Protein AF-A0A1J5PHY6-F1 (afdb_monomer_lite)

pLDDT: mean 81.13, std 14.02, range [36.53, 95.19]

Secondary structure (DSSP, 8-state):
-EE---BSS-EEEEEEEEEE--TTS-SEEEEEEE-SS-EEEEEEEGGG----SSSSEEEEEEEEEEEPSBS--EEEEE---SSS---EEEEEEEE--S--

InterPro domains:
  IPR033803 Golvesin/Xly, CBD-like [PF25275] (2-93)

Radius of gyration: 14.1 Å; chains: 1; bounding box: 32×32×33 Å

Foldseek 3Di:
DKFFDQAAAWFKWWKWWKFFDDPQADQKKWKWKFQLPDIDIFIDGNVPDDPPDPGRIDIHTRGMDTHHGGRRIMMDIDPPDPRHHTDIDDMDIGGPDDDD

Structure (mmCIF, N/CA/C/O backbone):
data_AF-A0A1J5PHY6-F1
#
_entry.id   AF-A0A1J5PHY6-F1
#
loop_
_atom_site.group_PDB
_atom_site.id
_atom_site.type_symbol
_atom_site.label_atom_id
_atom_site.label_alt_id
_atom_site.label_comp_id
_atom_site.label_asym_id
_atom_site.label_entity_id
_atom_site.label_seq_id
_atom_site.pdbx_PDB_ins_code
_atom_site.Cartn_x
_atom_site.Cartn_y
_atom_site.Cartn_z
_atom_site.occupancy
_atom_site.B_iso_or_equiv
_atom_site.auth_seq_id
_atom_site.auth_comp_id
_atom_site.auth_asym_id
_atom_site.auth_atom_id
_atom_site.pdbx_PDB_model_num
ATOM 1 N N . MET A 1 1 ? -1.779 8.668 -7.472 1.00 82.88 1 MET A N 1
ATOM 2 C CA . MET A 1 1 ? -3.065 7.967 -7.722 1.00 82.88 1 MET A CA 1
ATOM 3 C C . MET A 1 1 ? -3.596 7.469 -6.393 1.00 82.88 1 MET A C 1
ATOM 5 O O . MET A 1 1 ? -2.835 6.829 -5.681 1.00 82.88 1 MET A O 1
ATOM 9 N N . LYS A 1 2 ? -4.851 7.765 -6.044 1.00 89.00 2 LYS A N 1
ATOM 10 C CA . LYS A 1 2 ? -5.410 7.499 -4.712 1.00 89.00 2 LYS A CA 1
ATOM 11 C C . LYS A 1 2 ? -6.559 6.493 -4.774 1.00 89.00 2 LYS A C 1
ATOM 13 O O . LYS A 1 2 ? -7.474 6.659 -5.572 1.00 89.00 2 LYS A O 1
ATOM 18 N N . PHE A 1 3 ? -6.512 5.495 -3.896 1.00 90.12 3 PHE A N 1
ATOM 19 C CA . PHE A 1 3 ? -7.523 4.454 -3.736 1.00 90.12 3 PHE A CA 1
ATOM 20 C C . PHE A 1 3 ? -8.169 4.574 -2.359 1.00 90.12 3 PHE A C 1
ATOM 22 O O . PHE A 1 3 ? -7.491 4.457 -1.338 1.00 90.12 3 PHE A O 1
ATOM 29 N N . THR A 1 4 ? -9.482 4.781 -2.331 1.00 93.81 4 THR A N 1
ATOM 30 C CA . THR A 1 4 ? -10.263 4.929 -1.098 1.00 93.81 4 THR A CA 1
ATOM 31 C C . THR A 1 4 ? -11.310 3.818 -1.044 1.00 93.81 4 THR A C 1
ATOM 33 O O . THR A 1 4 ? -12.317 3.909 -1.747 1.00 93.81 4 THR A O 1
ATOM 36 N N . PRO A 1 5 ? -11.078 2.739 -0.276 1.00 91.00 5 PRO A N 1
ATOM 37 C CA . PRO A 1 5 ? -12.055 1.668 -0.133 1.00 91.00 5 PRO A CA 1
ATOM 38 C C . PRO A 1 5 ? -13.215 2.089 0.775 1.00 91.00 5 PRO A C 1
ATOM 40 O O . PRO A 1 5 ? -13.058 2.919 1.670 1.00 91.00 5 PRO A O 1
ATOM 43 N N . SER A 1 6 ? -14.358 1.427 0.605 1.00 93.88 6 SER A N 1
ATOM 44 C CA . SER A 1 6 ? -15.424 1.428 1.608 1.00 93.88 6 SER A CA 1
ATOM 45 C C . SER A 1 6 ? -15.195 0.315 2.621 1.00 93.88 6 SER A C 1
ATOM 47 O O . SER A 1 6 ? -15.493 -0.855 2.360 1.00 93.88 6 SER A O 1
ATOM 49 N N . ILE A 1 7 ? -14.658 0.679 3.785 1.00 93.62 7 ILE A N 1
ATOM 50 C CA . ILE A 1 7 ? -14.427 -0.237 4.902 1.00 93.62 7 ILE A CA 1
ATOM 51 C C . ILE A 1 7 ? -15.769 -0.515 5.579 1.00 93.62 7 ILE A C 1
ATOM 53 O O . ILE A 1 7 ? -16.329 0.348 6.244 1.00 93.62 7 ILE A O 1
ATOM 57 N N . LYS A 1 8 ? -16.305 -1.725 5.390 1.00 91.69 8 LYS A N 1
ATOM 58 C CA . LYS A 1 8 ? -17.623 -2.125 5.923 1.00 91.69 8 LYS A CA 1
ATOM 59 C C . LYS A 1 8 ? -17.624 -2.449 7.418 1.00 91.69 8 LYS A C 1
ATOM 61 O O . LYS A 1 8 ? -18.689 -2.556 8.007 1.00 91.69 8 LYS A O 1
ATOM 66 N N . LYS A 1 9 ? -16.454 -2.715 7.995 1.00 91.81 9 LYS A N 1
ATOM 67 C CA . LYS A 1 9 ? -16.288 -3.051 9.407 1.00 91.81 9 LYS A CA 1
ATOM 68 C C . LYS A 1 9 ? -14.901 -2.614 9.847 1.00 91.81 9 LYS A C 1
ATOM 70 O O . LYS A 1 9 ? -13.928 -2.937 9.173 1.00 91.81 9 LYS A O 1
ATOM 75 N N . GLU A 1 10 ? -14.811 -1.914 10.969 1.00 92.69 10 GLU A N 1
ATOM 76 C CA . GLU A 1 10 ? -13.516 -1.594 11.570 1.00 92.69 10 GLU A CA 1
ATOM 77 C C . GLU A 1 10 ? -12.700 -2.871 11.857 1.00 92.69 10 GLU A C 1
ATOM 79 O O . GLU A 1 10 ? -13.235 -3.870 12.351 1.00 92.69 10 GLU A O 1
ATOM 84 N N . GLY A 1 11 ? -11.399 -2.840 11.557 1.00 93.62 11 GLY A N 1
ATOM 85 C CA . GLY A 1 11 ? -10.499 -3.959 11.828 1.00 93.62 11 GLY A CA 1
ATOM 86 C C . GLY A 1 11 ? -9.164 -3.891 11.092 1.00 93.62 11 GLY A C 1
ATOM 87 O O . GLY A 1 11 ? -8.867 -2.938 10.374 1.00 93.62 11 GLY A O 1
ATOM 88 N N . THR A 1 12 ? -8.358 -4.939 11.259 1.00 94.75 12 THR A N 1
ATOM 89 C CA . THR A 1 12 ? -7.072 -5.095 10.569 1.00 94.75 12 THR A CA 1
ATOM 90 C C . THR A 1 12 ? -7.271 -5.612 9.151 1.00 94.75 12 THR A C 1
ATOM 92 O O . THR A 1 12 ? -7.956 -6.610 8.933 1.00 94.75 12 THR A O 1
ATOM 95 N N . TYR A 1 13 ? -6.610 -4.976 8.188 1.00 94.56 13 TYR A N 1
ATOM 96 C CA . TYR A 1 13 ? -6.596 -5.375 6.785 1.00 94.56 13 TYR A CA 1
ATOM 97 C C . TYR A 1 13 ? -5.165 -5.623 6.312 1.00 94.56 13 TYR A C 1
ATOM 99 O O . TYR A 1 13 ? -4.270 -4.813 6.564 1.00 94.56 13 TYR A O 1
ATOM 107 N N . LYS A 1 14 ? -4.960 -6.731 5.595 1.00 95.19 14 LYS A N 1
ATOM 108 C CA . LYS A 1 14 ? -3.768 -6.981 4.779 1.00 95.19 14 LYS A CA 1
ATOM 109 C C . LYS A 1 14 ? -3.932 -6.230 3.462 1.00 95.19 14 LYS A C 1
ATOM 111 O O . LYS A 1 14 ? -4.943 -6.396 2.777 1.00 95.19 14 LYS A O 1
ATOM 116 N N . LEU A 1 15 ? -2.951 -5.403 3.125 1.00 94.06 15 LEU A N 1
ATOM 117 C CA . LEU A 1 15 ? -2.951 -4.618 1.897 1.00 94.06 15 LEU A CA 1
ATOM 118 C C . LEU A 1 15 ? -1.968 -5.201 0.887 1.00 94.06 15 LEU A C 1
ATOM 120 O O . LEU A 1 15 ? -0.853 -5.579 1.252 1.00 94.06 15 LEU A O 1
ATOM 124 N N . TYR A 1 16 ? -2.368 -5.199 -0.381 1.00 92.50 16 TYR A N 1
ATOM 125 C CA . TYR A 1 16 ? -1.534 -5.597 -1.511 1.00 92.50 16 TYR A CA 1
ATOM 126 C C . TYR A 1 16 ? -1.663 -4.575 -2.633 1.00 92.50 16 TYR A C 1
ATOM 128 O O . TYR A 1 16 ? -2.744 -4.028 -2.842 1.00 92.50 16 TYR A O 1
ATOM 136 N N . VAL A 1 17 ? -0.586 -4.341 -3.373 1.00 90.25 17 VAL A N 1
ATOM 137 C CA . VAL A 1 17 ? -0.617 -3.569 -4.621 1.00 90.25 17 VAL A CA 1
ATOM 138 C C . VAL A 1 17 ? -0.282 -4.488 -5.783 1.00 90.25 17 VAL A C 1
ATOM 140 O O . VAL A 1 17 ? 0.641 -5.295 -5.683 1.00 90.25 17 VAL A O 1
ATOM 143 N N . TYR A 1 18 ? -1.036 -4.379 -6.870 1.00 87.12 18 TYR A N 1
ATOM 144 C CA . TYR A 1 18 ? -0.704 -5.045 -8.119 1.00 87.12 18 TYR A CA 1
ATOM 145 C C . TYR A 1 18 ? 0.225 -4.152 -8.930 1.00 87.12 18 TYR A C 1
ATOM 147 O O . TYR A 1 18 ? -0.126 -3.013 -9.260 1.00 87.12 18 TYR A O 1
ATOM 155 N N . VAL A 1 19 ? 1.408 -4.671 -9.233 1.00 82.06 19 VAL A N 1
ATOM 156 C CA . VAL A 1 19 ? 2.447 -3.964 -9.986 1.00 82.06 19 VAL A CA 1
ATOM 157 C C . VAL A 1 19 ? 2.741 -4.725 -11.263 1.00 82.06 19 VAL A C 1
ATOM 159 O O . VAL A 1 19 ? 2.803 -5.952 -11.243 1.00 82.06 19 VAL A O 1
ATOM 162 N N . VAL A 1 20 ? 2.933 -3.999 -12.361 1.00 76.69 20 VAL A N 1
ATOM 163 C CA . VAL A 1 20 ? 3.334 -4.579 -13.648 1.00 76.69 20 VAL A CA 1
ATOM 164 C C . VAL A 1 20 ? 4.799 -4.253 -13.889 1.00 76.69 20 VAL A C 1
ATOM 166 O O . VAL A 1 20 ? 5.201 -3.087 -13.839 1.00 76.69 20 VAL A O 1
ATOM 169 N N . LYS A 1 21 ? 5.609 -5.279 -14.152 1.00 70.25 21 LYS A N 1
ATOM 170 C CA . LYS A 1 21 ? 6.999 -5.098 -14.561 1.00 70.25 21 LYS A CA 1
ATOM 171 C C . LYS A 1 21 ? 7.067 -4.950 -16.070 1.00 70.25 21 LYS A C 1
ATOM 173 O O . LYS A 1 21 ? 6.842 -5.899 -16.807 1.00 70.25 21 LYS A O 1
ATOM 178 N N . SER A 1 22 ? 7.448 -3.761 -16.513 1.00 67.31 22 SER A N 1
ATOM 179 C CA . SER A 1 22 ? 7.803 -3.498 -17.904 1.00 67.31 22 SER A CA 1
ATOM 180 C C . SER A 1 22 ? 9.092 -2.684 -17.966 1.00 67.31 22 SER A C 1
ATOM 182 O O . SER A 1 22 ? 9.409 -1.913 -17.056 1.00 67.31 22 SER A O 1
ATOM 184 N N . ASN A 1 23 ? 9.834 -2.834 -19.063 1.00 64.12 23 ASN A N 1
ATOM 185 C CA . ASN A 1 23 ? 10.988 -1.990 -1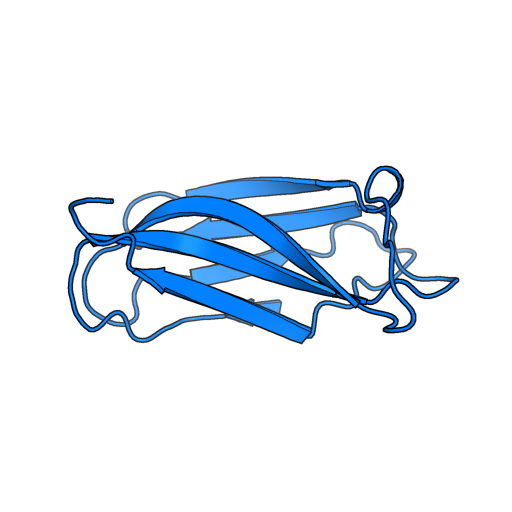9.353 1.00 64.12 23 ASN A CA 1
ATOM 186 C C . ASN A 1 23 ? 10.538 -0.517 -19.424 1.00 64.12 23 ASN A C 1
ATOM 188 O O . ASN A 1 23 ? 9.543 -0.206 -20.077 1.00 64.12 23 ASN A O 1
ATOM 192 N N . GLY A 1 24 ? 11.257 0.384 -18.744 1.00 61.19 24 GLY A N 1
ATOM 193 C CA . GLY A 1 24 ? 10.959 1.827 -18.726 1.00 61.19 24 GLY A CA 1
ATOM 194 C C . GLY A 1 24 ? 10.019 2.311 -17.608 1.00 61.19 24 GLY A C 1
ATOM 195 O O . GLY A 1 24 ? 9.712 3.500 -17.557 1.00 61.19 24 GLY A O 1
ATOM 196 N N . VAL A 1 25 ? 9.582 1.428 -16.706 1.00 68.44 25 VAL A N 1
ATOM 197 C CA . VAL A 1 25 ? 8.800 1.766 -15.499 1.00 68.44 25 VAL A CA 1
ATOM 198 C C . VAL A 1 25 ? 9.759 1.968 -14.318 1.00 68.44 25 VAL A C 1
ATOM 200 O O . VAL A 1 25 ? 10.810 1.326 -14.262 1.00 68.44 25 VAL A O 1
ATOM 203 N N . THR A 1 26 ? 9.435 2.856 -13.371 1.00 70.38 26 THR A N 1
ATOM 204 C CA . THR A 1 26 ? 10.299 3.066 -12.195 1.00 70.38 26 THR A CA 1
ATOM 205 C C . THR A 1 26 ? 10.456 1.780 -11.378 1.00 70.38 26 THR A C 1
ATOM 207 O O . THR A 1 26 ? 9.486 1.078 -11.097 1.00 70.38 26 THR A O 1
ATOM 210 N N . GLY A 1 27 ? 11.686 1.490 -10.946 1.00 75.94 27 GLY A N 1
ATOM 211 C CA . GLY A 1 27 ? 11.975 0.371 -10.050 1.00 75.94 27 GLY A CA 1
ATOM 212 C C . GLY A 1 27 ? 11.534 0.614 -8.604 1.00 75.94 27 GLY A C 1
ATOM 213 O O . GLY A 1 27 ? 11.676 -0.279 -7.776 1.00 75.94 27 GLY A O 1
ATOM 214 N N . LYS A 1 28 ? 11.023 1.807 -8.267 1.00 81.94 28 LYS A N 1
ATOM 215 C CA . LYS A 1 28 ? 10.623 2.171 -6.903 1.00 81.94 28 LYS A CA 1
ATOM 216 C C . LYS A 1 28 ? 9.245 2.815 -6.873 1.00 81.94 28 LYS A C 1
ATOM 218 O O . LYS A 1 28 ? 8.996 3.796 -7.567 1.00 81.94 28 LYS A O 1
ATOM 223 N N . ILE A 1 29 ? 8.379 2.318 -5.995 1.00 83.75 29 ILE A N 1
ATOM 224 C CA . ILE A 1 29 ? 7.041 2.877 -5.775 1.00 83.75 29 ILE A CA 1
ATOM 225 C C . ILE A 1 29 ? 6.952 3.387 -4.339 1.00 83.75 29 ILE A C 1
ATOM 227 O O . ILE A 1 29 ? 7.116 2.616 -3.395 1.00 83.75 29 ILE A O 1
ATOM 231 N N . ASN A 1 30 ? 6.672 4.682 -4.176 1.00 88.12 30 ASN A N 1
ATOM 232 C CA . ASN A 1 30 ? 6.316 5.249 -2.878 1.00 88.12 30 ASN A CA 1
ATOM 233 C C . ASN A 1 30 ? 4.796 5.226 -2.722 1.00 88.12 30 ASN A C 1
ATOM 235 O O . ASN A 1 30 ? 4.071 5.658 -3.620 1.00 88.12 30 ASN A O 1
ATOM 239 N N . LEU A 1 31 ? 4.320 4.758 -1.576 1.00 90.44 31 LEU A N 1
ATOM 240 C CA . LEU A 1 31 ? 2.921 4.787 -1.191 1.00 90.44 31 LEU A CA 1
ATOM 241 C C . LEU A 1 31 ? 2.746 5.553 0.118 1.00 90.44 31 LEU A C 1
ATOM 243 O O . LEU A 1 31 ? 3.583 5.459 1.012 1.00 90.44 31 LEU A O 1
ATOM 247 N N . LEU A 1 32 ? 1.631 6.259 0.238 1.00 93.38 32 LEU A N 1
ATOM 248 C CA . LEU A 1 32 ? 1.114 6.821 1.474 1.00 93.38 32 LEU A CA 1
ATOM 249 C C . LEU A 1 32 ? -0.165 6.074 1.836 1.00 93.38 32 LEU A C 1
ATOM 251 O O . LEU A 1 32 ? -1.131 6.065 1.074 1.00 93.38 32 LEU A O 1
ATOM 255 N N . ILE A 1 33 ? -0.164 5.417 2.987 1.00 94.69 33 ILE A N 1
ATOM 256 C CA . ILE A 1 33 ? -1.298 4.640 3.480 1.00 94.69 33 ILE A CA 1
ATOM 257 C C . ILE A 1 33 ? -1.857 5.372 4.690 1.00 94.69 33 ILE A C 1
ATOM 259 O O . ILE A 1 33 ? -1.154 5.552 5.679 1.00 94.69 33 ILE A O 1
ATOM 263 N N . SER A 1 34 ? -3.119 5.778 4.620 1.00 94.62 34 SER A N 1
ATOM 264 C CA . SER A 1 34 ? -3.848 6.352 5.745 1.00 94.62 34 SER A CA 1
ATOM 265 C C . SER A 1 34 ? -4.928 5.392 6.198 1.00 94.62 34 SER A C 1
ATOM 267 O O . SER A 1 34 ? -5.705 4.895 5.383 1.00 94.62 34 SER A O 1
ATOM 269 N N . ASN A 1 35 ? -5.034 5.170 7.501 1.00 90.62 35 ASN A N 1
ATOM 270 C CA . ASN A 1 35 ? -6.141 4.411 8.080 1.00 90.62 35 ASN A CA 1
ATOM 271 C C . ASN A 1 35 ? -7.302 5.294 8.577 1.00 90.62 35 ASN A C 1
ATOM 273 O O . ASN A 1 35 ? -8.190 4.809 9.281 1.00 90.62 35 ASN A O 1
ATOM 277 N N . GLY A 1 36 ? -7.275 6.589 8.247 1.00 87.12 36 GLY A N 1
ATOM 278 C CA . GLY A 1 36 ? -8.227 7.591 8.730 1.00 87.12 36 GLY A CA 1
ATOM 279 C C . GLY A 1 36 ? -7.857 8.225 10.077 1.00 87.12 36 GLY A C 1
ATOM 280 O O . GLY A 1 36 ? -8.553 9.132 10.523 1.00 87.12 36 GLY A O 1
ATOM 281 N N . LYS A 1 37 ? -6.770 7.781 10.724 1.00 88.25 37 LYS A N 1
ATOM 282 C CA . LYS A 1 37 ? -6.220 8.382 11.957 1.00 88.25 37 LYS A CA 1
ATOM 283 C C . LYS A 1 37 ? -4.751 8.765 11.803 1.00 88.25 37 LYS A C 1
ATOM 285 O O . LYS A 1 37 ? -4.335 9.829 12.245 1.00 88.25 37 LYS A O 1
ATOM 290 N N . THR A 1 38 ? -3.973 7.881 11.193 1.00 91.56 38 THR A N 1
ATOM 291 C CA . THR A 1 38 ? -2.527 7.990 11.017 1.00 91.56 38 THR A CA 1
ATOM 292 C C . THR A 1 38 ? -2.153 7.668 9.584 1.00 91.56 38 T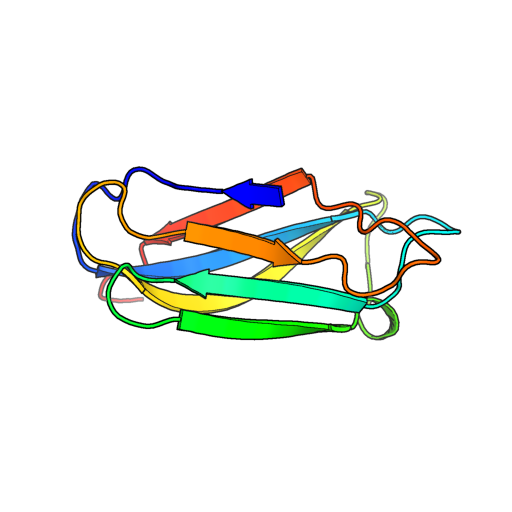HR A C 1
ATOM 294 O O . THR A 1 38 ? -2.776 6.813 8.950 1.00 91.56 38 THR A O 1
ATOM 297 N N . GLU A 1 39 ? -1.088 8.303 9.113 1.00 94.00 39 GLU A N 1
ATOM 298 C CA . GLU A 1 39 ? -0.513 8.063 7.796 1.00 94.00 39 GLU A CA 1
ATOM 299 C C . GLU A 1 39 ? 0.826 7.333 7.922 1.00 94.00 39 GLU A C 1
ATOM 301 O O . GLU A 1 39 ? 1.565 7.502 8.892 1.00 94.00 39 GLU A O 1
ATOM 306 N N . THR A 1 40 ? 1.133 6.472 6.959 1.00 94.12 40 THR A N 1
ATOM 307 C CA . THR A 1 40 ? 2.366 5.686 6.909 1.00 94.12 40 THR A CA 1
ATOM 308 C C . THR A 1 40 ? 2.905 5.690 5.488 1.00 94.12 40 THR A C 1
ATOM 310 O O . THR A 1 40 ? 2.214 5.269 4.560 1.00 94.12 40 THR A O 1
ATOM 313 N N . GLU A 1 41 ? 4.149 6.136 5.315 1.00 92.69 41 GLU A N 1
ATOM 314 C CA . GLU A 1 41 ? 4.853 5.991 4.042 1.00 92.69 41 GLU A CA 1
ATOM 315 C C . GLU A 1 41 ? 5.402 4.564 3.888 1.00 92.69 41 GLU A C 1
ATOM 317 O O . GLU A 1 41 ? 5.943 3.970 4.826 1.00 92.69 41 GLU A O 1
ATOM 322 N N . LYS A 1 42 ? 5.281 4.010 2.682 1.00 90.00 42 LYS A N 1
ATOM 323 C CA . LYS A 1 42 ? 5.800 2.696 2.305 1.00 90.00 42 LYS A CA 1
ATOM 324 C C . LYS A 1 42 ? 6.563 2.810 0.993 1.00 90.00 42 LYS A C 1
ATOM 326 O O . LYS A 1 42 ? 6.016 3.257 -0.007 1.00 90.00 42 LYS A O 1
ATOM 331 N N . LEU A 1 43 ? 7.808 2.349 0.987 1.00 88.44 43 LEU A N 1
ATOM 332 C CA . LEU A 1 43 ? 8.601 2.196 -0.227 1.00 88.44 43 LEU A CA 1
ATOM 333 C C . LEU A 1 43 ? 8.608 0.724 -0.649 1.00 88.44 43 LEU A C 1
ATOM 335 O O . LEU A 1 43 ? 8.870 -0.156 0.174 1.00 88.44 43 LEU A O 1
ATOM 339 N N . ILE A 1 44 ? 8.346 0.472 -1.928 1.00 84.25 44 ILE A N 1
ATOM 340 C CA . ILE A 1 44 ? 8.540 -0.829 -2.573 1.00 84.25 44 ILE A CA 1
ATOM 341 C C . ILE A 1 44 ? 9.683 -0.697 -3.569 1.00 84.25 44 ILE A C 1
ATOM 343 O O . ILE A 1 44 ? 9.651 0.191 -4.421 1.00 84.25 44 ILE A O 1
ATOM 347 N N . ASP A 1 45 ? 10.660 -1.596 -3.478 1.00 83.31 45 ASP A N 1
ATOM 348 C CA . ASP A 1 45 ? 11.709 -1.755 -4.484 1.00 83.31 45 ASP A CA 1
ATOM 349 C C . ASP A 1 45 ? 11.374 -2.951 -5.383 1.00 83.31 45 ASP A C 1
ATOM 351 O O . ASP A 1 45 ? 11.488 -4.110 -4.981 1.00 83.31 45 ASP A O 1
ATOM 355 N N . LEU A 1 46 ? 10.920 -2.657 -6.598 1.00 75.75 46 LEU A N 1
ATOM 356 C CA . LEU A 1 46 ? 10.545 -3.650 -7.599 1.00 75.75 46 LEU A CA 1
ATOM 357 C C . LEU A 1 46 ? 11.757 -4.358 -8.204 1.00 75.75 46 LEU A C 1
ATOM 359 O O . LEU A 1 46 ? 11.596 -5.463 -8.728 1.00 75.75 46 LEU A O 1
ATOM 363 N N . ASN A 1 47 ? 12.959 -3.777 -8.125 1.00 74.62 47 ASN A N 1
ATOM 364 C CA . ASN A 1 47 ? 14.168 -4.412 -8.662 1.00 74.62 47 ASN A CA 1
ATOM 365 C C . ASN A 1 47 ? 14.515 -5.700 -7.906 1.00 74.62 47 ASN A C 1
ATOM 367 O O . ASN A 1 47 ? 15.079 -6.619 -8.489 1.00 74.62 47 ASN A O 1
ATOM 371 N N . ASN A 1 48 ? 14.126 -5.775 -6.631 1.00 70.50 48 ASN A N 1
ATOM 372 C CA . ASN A 1 48 ? 14.363 -6.928 -5.763 1.00 70.50 48 ASN A CA 1
ATOM 373 C C . ASN A 1 48 ? 13.192 -7.921 -5.741 1.00 70.50 48 ASN A C 1
ATOM 375 O O . ASN A 1 48 ? 13.266 -8.938 -5.055 1.00 70.50 48 ASN A O 1
ATOM 379 N N . LEU A 1 49 ? 12.102 -7.627 -6.456 1.00 69.19 49 LEU A N 1
ATOM 380 C CA . LEU A 1 49 ? 10.979 -8.547 -6.597 1.00 69.19 49 LEU A CA 1
ATOM 381 C C . LEU A 1 49 ? 11.348 -9.624 -7.628 1.00 69.19 49 LEU A C 1
ATOM 383 O O . LEU A 1 49 ? 11.728 -9.290 -8.748 1.00 69.19 49 LEU A O 1
ATOM 387 N N . ASP A 1 50 ? 11.234 -10.901 -7.302 1.00 64.19 50 ASP A N 1
ATOM 388 C CA . ASP A 1 50 ? 11.469 -11.971 -8.276 1.00 64.19 50 ASP A CA 1
ATOM 389 C C . ASP A 1 50 ? 10.121 -12.369 -8.890 1.00 64.19 50 ASP A C 1
ATOM 391 O O . ASP A 1 50 ? 9.394 -13.175 -8.311 1.00 64.19 50 ASP A O 1
ATOM 395 N N . VAL A 1 51 ? 9.760 -11.763 -10.032 1.00 60.16 51 VAL A N 1
ATOM 396 C CA . VAL A 1 51 ? 8.495 -12.073 -10.724 1.00 60.16 51 VAL A CA 1
ATOM 397 C C . VAL A 1 51 ? 8.652 -13.433 -11.385 1.00 60.16 51 VAL A C 1
ATOM 399 O O . VAL A 1 51 ? 9.049 -13.559 -12.544 1.00 60.16 51 VAL A O 1
ATOM 402 N N . LYS A 1 52 ? 8.368 -14.481 -10.614 1.00 56.66 52 LYS A N 1
ATOM 403 C CA . LYS A 1 52 ? 8.372 -15.866 -11.083 1.00 56.66 52 LYS A CA 1
ATOM 404 C C . LYS A 1 52 ? 7.046 -16.175 -11.766 1.00 56.66 52 LYS A C 1
ATOM 406 O O . LYS A 1 52 ? 6.198 -16.862 -11.204 1.00 56.66 52 LYS A O 1
ATOM 411 N N . GLY A 1 53 ? 6.839 -15.659 -12.973 1.00 53.69 53 GLY A N 1
ATOM 412 C CA . GLY A 1 53 ? 5.595 -15.912 -13.694 1.00 53.69 53 GLY A CA 1
ATOM 413 C C . GLY A 1 53 ? 5.598 -15.472 -15.151 1.00 53.69 53 GLY A C 1
ATOM 414 O O . GLY A 1 53 ? 6.333 -14.580 -15.553 1.00 53.69 53 GLY A O 1
ATOM 415 N N . GLN A 1 54 ? 4.738 -16.120 -15.938 1.00 46.28 54 GLN A N 1
ATOM 416 C CA . GLN A 1 54 ? 4.408 -15.767 -17.326 1.00 46.28 54 GLN A CA 1
ATOM 417 C C . GLN A 1 54 ? 3.506 -14.522 -17.429 1.00 46.28 54 GLN A C 1
ATOM 419 O O . GLN A 1 54 ? 3.299 -14.002 -18.520 1.00 46.28 54 GLN A O 1
ATOM 424 N N . THR A 1 55 ? 2.930 -14.075 -16.310 1.00 57.78 55 THR A N 1
ATOM 425 C CA . THR A 1 55 ? 2.129 -12.853 -16.209 1.00 57.78 55 THR A CA 1
ATOM 426 C C . THR A 1 55 ? 3.032 -11.672 -15.881 1.00 57.78 55 THR A C 1
ATOM 428 O O . THR A 1 55 ? 3.855 -11.758 -14.976 1.00 57.78 55 THR A O 1
ATOM 431 N N . GLU A 1 56 ? 2.852 -10.548 -16.570 1.00 67.88 56 GLU A N 1
ATOM 432 C CA . GLU A 1 56 ? 3.698 -9.354 -16.413 1.00 67.88 56 GLU A CA 1
ATOM 433 C C . GLU A 1 56 ? 3.515 -8.622 -15.066 1.00 67.88 56 GLU A C 1
ATOM 435 O O . GLU A 1 56 ? 4.185 -7.619 -14.824 1.00 67.88 56 GLU A O 1
ATOM 440 N N . GLY A 1 57 ? 2.634 -9.092 -14.173 1.00 74.69 57 GLY A N 1
ATOM 441 C CA . GLY A 1 57 ? 2.387 -8.448 -12.885 1.00 74.69 57 GLY A CA 1
ATOM 442 C C . GLY A 1 57 ? 2.296 -9.379 -11.680 1.00 74.69 57 GLY A C 1
ATOM 443 O O . GLY A 1 57 ? 2.101 -10.589 -11.805 1.00 74.69 57 GLY A O 1
ATOM 444 N N . GLU A 1 58 ? 2.456 -8.776 -10.501 1.00 82.19 58 GLU A N 1
ATOM 445 C CA . GLU A 1 58 ? 2.544 -9.456 -9.208 1.00 82.19 58 GLU A CA 1
ATOM 446 C C . GLU A 1 58 ? 1.826 -8.660 -8.104 1.00 82.19 58 GLU A C 1
ATOM 448 O O . GLU A 1 58 ? 1.826 -7.426 -8.097 1.00 82.19 58 GLU A O 1
ATOM 453 N N . TRP A 1 59 ? 1.219 -9.372 -7.149 1.00 87.31 59 TRP A N 1
ATOM 454 C CA . TRP A 1 59 ? 0.664 -8.782 -5.930 1.00 87.31 59 TRP A CA 1
ATOM 455 C C . TRP A 1 59 ? 1.744 -8.654 -4.858 1.00 87.31 59 TRP A C 1
ATOM 457 O O . TRP A 1 59 ? 2.165 -9.644 -4.264 1.00 87.31 59 TRP A O 1
ATOM 467 N N . VAL A 1 60 ? 2.142 -7.422 -4.553 1.00 87.88 60 VAL A N 1
ATOM 468 C CA . VAL A 1 60 ? 3.153 -7.134 -3.531 1.00 87.88 60 VAL A CA 1
ATOM 469 C C . VAL A 1 60 ? 2.476 -6.790 -2.204 1.00 87.88 60 VAL A C 1
ATOM 471 O O . VAL A 1 60 ? 1.649 -5.872 -2.173 1.00 87.88 60 VAL A O 1
ATOM 474 N N . PRO A 1 61 ? 2.813 -7.467 -1.089 1.00 90.81 61 PRO A N 1
ATOM 475 C CA . PRO A 1 61 ? 2.266 -7.133 0.220 1.00 90.81 61 PRO A CA 1
ATOM 476 C C . PRO A 1 61 ? 2.785 -5.773 0.708 1.00 90.81 61 PRO A C 1
ATOM 478 O O . PRO A 1 61 ? 3.989 -5.528 0.789 1.00 90.81 61 PRO A O 1
ATOM 481 N N . LEU A 1 62 ? 1.866 -4.890 1.096 1.00 91.06 62 LEU A N 1
ATOM 482 C CA . LEU A 1 62 ? 2.177 -3.576 1.669 1.00 91.06 62 LEU A CA 1
ATOM 483 C C . LEU A 1 62 ? 2.372 -3.655 3.187 1.00 91.06 62 LEU A C 1
ATOM 485 O O . LEU A 1 62 ? 3.262 -3.004 3.742 1.00 91.06 62 LEU A O 1
ATOM 489 N N . GLY A 1 63 ? 1.574 -4.500 3.840 1.00 91.81 63 GLY A N 1
ATOM 490 C CA . GLY A 1 63 ? 1.574 -4.693 5.285 1.00 91.81 63 GLY A CA 1
ATOM 491 C C . GLY A 1 63 ? 0.170 -4.932 5.831 1.00 91.81 63 GLY A C 1
ATOM 492 O O . GLY A 1 63 ? -0.773 -5.182 5.076 1.00 91.81 63 GLY A O 1
ATOM 493 N N . GLN A 1 64 ? 0.050 -4.847 7.154 1.00 94.50 64 GLN A N 1
ATOM 494 C CA . GLN A 1 64 ? -1.217 -4.907 7.875 1.00 94.50 64 GLN A CA 1
ATOM 495 C C . GLN A 1 64 ? -1.489 -3.574 8.558 1.00 94.50 64 GLN A C 1
ATOM 497 O O . GLN A 1 64 ? -0.600 -3.018 9.201 1.00 94.50 64 GLN A O 1
ATOM 502 N N . TYR A 1 65 ? -2.719 -3.084 8.433 1.00 93.44 65 TYR A N 1
ATOM 503 C CA . TYR A 1 65 ? -3.125 -1.797 8.988 1.00 93.44 65 TYR A CA 1
ATOM 504 C C . TYR A 1 65 ? -4.534 -1.903 9.566 1.00 93.44 65 TYR A C 1
ATOM 506 O O . TYR A 1 65 ? -5.405 -2.542 8.977 1.00 93.44 65 TYR A O 1
ATOM 514 N N . HIS A 1 66 ? -4.761 -1.274 10.717 1.00 93.81 66 HIS A N 1
ATOM 515 C CA . HIS A 1 66 ? -6.082 -1.204 11.341 1.00 93.81 66 HIS A CA 1
ATOM 516 C C . HIS A 1 66 ? -6.861 -0.020 10.778 1.00 93.81 66 HIS A C 1
ATOM 518 O O . HIS A 1 66 ? -6.456 1.118 11.010 1.00 93.81 66 HIS A O 1
ATOM 524 N N . PHE A 1 67 ? -7.946 -0.287 10.053 1.00 93.00 67 PHE A N 1
ATOM 525 C CA . PHE A 1 67 ? -8.820 0.707 9.430 1.00 93.00 67 PHE A CA 1
ATOM 526 C C . PHE A 1 67 ? -10.100 0.895 10.229 1.00 93.00 67 PHE A C 1
ATOM 528 O O . PHE A 1 67 ? -10.723 -0.080 10.643 1.00 93.00 67 PHE A O 1
ATOM 535 N N . ALA A 1 68 ? -10.520 2.148 10.375 1.00 90.69 68 ALA A N 1
ATOM 536 C CA . ALA A 1 68 ? -11.852 2.475 10.862 1.00 90.69 68 ALA A CA 1
ATOM 537 C C . ALA A 1 68 ? -12.910 2.309 9.752 1.00 90.69 68 ALA A C 1
ATOM 539 O O . ALA A 1 68 ? -12.597 2.370 8.561 1.00 90.69 68 ALA A O 1
ATOM 540 N N . GLU A 1 69 ? -14.160 2.077 10.157 1.00 91.88 69 GLU A N 1
ATOM 541 C CA . GLU A 1 69 ? -15.298 1.911 9.247 1.00 91.88 69 GLU A CA 1
ATOM 542 C C . GLU A 1 69 ? -15.572 3.183 8.420 1.00 91.88 69 GLU A C 1
ATOM 544 O O . GLU A 1 69 ? -15.364 4.308 8.880 1.00 91.88 69 GLU A O 1
ATOM 549 N N . GLY A 1 70 ? -16.051 3.006 7.188 1.00 92.75 70 GLY A N 1
ATOM 550 C CA . GLY A 1 70 ? -16.385 4.078 6.253 1.00 92.75 70 GLY A CA 1
ATOM 551 C C . GLY A 1 70 ? -15.337 4.295 5.157 1.00 92.75 70 GLY A C 1
ATOM 552 O O . GLY A 1 70 ? -14.584 3.393 4.797 1.00 92.75 70 GLY A O 1
ATOM 553 N N . ASN A 1 71 ? -15.310 5.510 4.601 1.00 92.38 71 ASN A N 1
ATOM 554 C CA . ASN A 1 71 ? -14.474 5.893 3.449 1.00 92.38 71 ASN A CA 1
ATOM 555 C C . ASN A 1 71 ? -13.304 6.814 3.854 1.00 92.38 71 ASN A C 1
ATOM 557 O O . ASN A 1 71 ? -12.931 7.717 3.108 1.00 92.38 71 ASN A O 1
ATOM 561 N N . ILE A 1 72 ? -12.780 6.648 5.072 1.00 87.12 72 ILE A N 1
ATOM 562 C CA . ILE A 1 72 ? -11.774 7.556 5.655 1.00 87.12 72 ILE A CA 1
ATOM 563 C C . ILE A 1 72 ? -10.330 7.096 5.434 1.00 87.12 72 ILE A C 1
ATOM 565 O O . ILE A 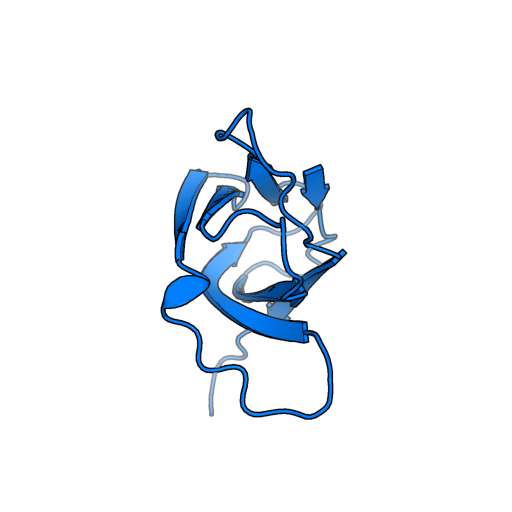1 72 ? -9.422 7.923 5.391 1.00 87.12 72 ILE A O 1
ATOM 569 N N . GLY A 1 73 ? -10.109 5.792 5.270 1.00 90.44 73 GLY A N 1
ATOM 570 C CA . GLY A 1 73 ? -8.800 5.247 4.928 1.00 90.44 73 GLY A CA 1
ATOM 571 C C . GLY A 1 73 ? -8.521 5.312 3.429 1.00 90.44 73 GLY A C 1
ATOM 572 O O . GLY A 1 73 ? -9.437 5.262 2.610 1.00 90.44 73 GLY A O 1
ATOM 573 N N . PHE A 1 74 ? -7.250 5.400 3.055 1.00 93.12 74 PHE A N 1
ATOM 574 C CA . PHE A 1 74 ? -6.827 5.357 1.661 1.00 93.12 74 PHE A CA 1
ATOM 575 C C . PHE A 1 74 ? -5.424 4.774 1.505 1.00 93.12 74 PHE A C 1
ATOM 577 O O . PHE A 1 74 ? -4.626 4.765 2.439 1.00 93.12 74 PHE A O 1
ATOM 584 N N . ALA A 1 75 ? -5.113 4.337 0.292 1.00 92.06 75 ALA A N 1
ATOM 585 C CA . ALA A 1 75 ? -3.751 4.085 -0.146 1.00 92.06 75 ALA A CA 1
ATOM 586 C C . ALA A 1 75 ? -3.481 4.916 -1.402 1.00 92.06 75 ALA A C 1
ATOM 588 O O . ALA A 1 75 ? -4.235 4.869 -2.374 1.00 92.06 75 ALA A O 1
ATOM 589 N N . GLU A 1 76 ? -2.429 5.720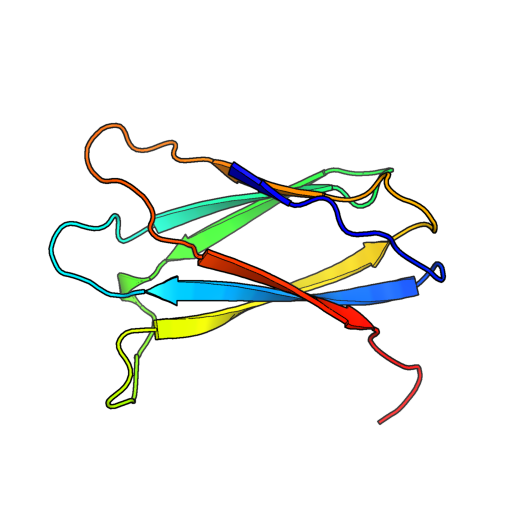 -1.369 1.00 90.81 76 GLU A N 1
ATOM 590 C CA . GLU A 1 76 ? -2.057 6.632 -2.438 1.00 90.81 76 GLU A CA 1
ATOM 591 C C . GLU A 1 76 ? -0.661 6.315 -2.943 1.00 90.81 76 GLU A C 1
ATOM 593 O O . GLU A 1 76 ? 0.289 6.233 -2.179 1.00 90.81 76 GLU A O 1
ATOM 598 N N . ILE A 1 77 ? -0.533 6.163 -4.252 1.00 85.81 77 ILE A N 1
ATOM 599 C CA . ILE A 1 77 ? 0.741 5.984 -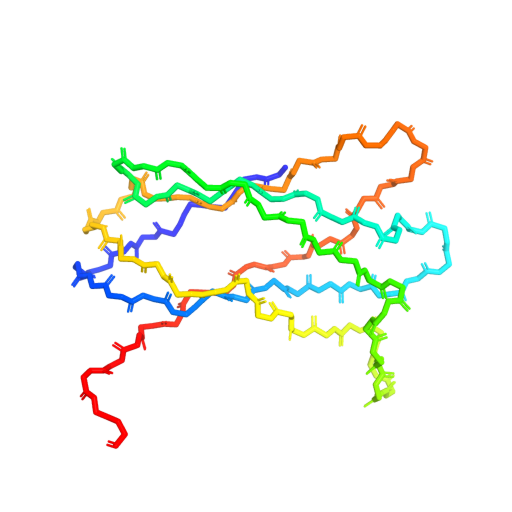4.930 1.00 85.81 77 ILE A CA 1
ATOM 600 C C . ILE A 1 77 ? 1.282 7.359 -5.296 1.00 85.81 77 ILE A C 1
ATOM 602 O O . ILE A 1 77 ? 0.650 8.096 -6.066 1.00 85.81 77 ILE A O 1
ATOM 606 N N . ILE A 1 78 ? 2.454 7.673 -4.753 1.00 83.75 78 ILE A N 1
ATOM 607 C CA . ILE A 1 78 ? 3.170 8.927 -4.953 1.00 83.75 78 ILE A CA 1
ATOM 608 C C . ILE A 1 78 ? 4.336 8.659 -5.909 1.00 83.75 78 ILE A C 1
ATOM 610 O O . ILE A 1 78 ? 5.368 8.101 -5.530 1.00 83.75 78 ILE A O 1
ATOM 614 N N . CYS A 1 79 ? 4.201 9.085 -7.163 1.00 67.81 79 CYS A N 1
ATOM 615 C CA . CYS A 1 79 ? 5.333 9.127 -8.085 1.00 67.81 79 CYS A CA 1
ATOM 616 C C . CYS A 1 79 ? 6.236 10.301 -7.689 1.00 67.81 79 CYS A C 1
ATOM 618 O O . CYS A 1 79 ? 6.014 11.428 -8.118 1.00 67.81 79 CYS A O 1
ATOM 620 N N . LYS A 1 80 ? 7.228 10.045 -6.828 1.00 65.31 80 LYS A N 1
ATOM 621 C CA . LYS A 1 80 ? 8.252 11.043 -6.463 1.00 65.31 80 LYS A CA 1
ATOM 622 C C . LYS A 1 80 ? 9.361 11.159 -7.526 1.00 65.31 80 LYS A C 1
ATOM 624 O O . LYS A 1 80 ? 10.146 12.098 -7.470 1.00 65.31 80 LYS A O 1
ATOM 629 N N . ASP A 1 81 ? 9.424 10.226 -8.480 1.00 59.69 81 ASP A N 1
ATOM 630 C CA . ASP A 1 81 ? 10.452 10.189 -9.522 1.00 59.69 81 ASP A CA 1
ATOM 631 C C . ASP A 1 81 ? 9.923 10.793 -10.833 1.00 59.69 81 ASP A C 1
ATOM 633 O O . ASP A 1 81 ? 8.914 10.338 -11.372 1.00 59.69 81 ASP A O 1
ATOM 637 N N . GLN A 1 82 ? 10.576 11.848 -11.326 1.00 57.41 82 GLN A N 1
ATOM 638 C CA . GLN A 1 82 ? 10.129 12.623 -12.496 1.00 57.41 82 GLN A CA 1
ATOM 639 C C . GLN A 1 82 ? 10.463 11.942 -13.838 1.00 57.41 82 GLN A C 1
ATOM 641 O O . GLN A 1 82 ? 10.074 12.449 -14.888 1.00 57.41 82 GLN A O 1
ATOM 646 N N . GLY A 1 83 ? 11.191 10.818 -13.821 1.00 57.16 83 GLY A N 1
ATOM 647 C CA . GLY A 1 83 ? 11.714 10.175 -15.032 1.00 57.16 83 GLY A CA 1
ATOM 648 C C . GLY A 1 83 ? 10.922 8.974 -15.555 1.00 57.16 83 GLY A C 1
ATOM 649 O O . GLY A 1 83 ? 10.939 8.731 -16.759 1.00 57.16 83 GLY A O 1
ATOM 650 N N . ALA A 1 84 ? 10.234 8.221 -14.692 1.00 59.00 84 ALA A N 1
ATOM 651 C CA . ALA A 1 84 ? 9.529 7.006 -15.100 1.00 59.00 84 ALA A CA 1
ATOM 652 C C . ALA A 1 84 ? 8.200 6.850 -14.343 1.00 59.00 84 ALA A C 1
ATOM 654 O O . ALA A 1 84 ? 8.190 6.913 -13.110 1.00 59.00 84 ALA A O 1
ATOM 655 N N . PRO A 1 85 ? 7.072 6.631 -15.045 1.00 64.50 85 PRO A N 1
ATOM 656 C CA . PRO A 1 85 ? 5.793 6.407 -14.386 1.00 64.50 85 PRO A CA 1
ATOM 657 C C . PRO A 1 85 ? 5.850 5.115 -13.564 1.00 64.50 85 P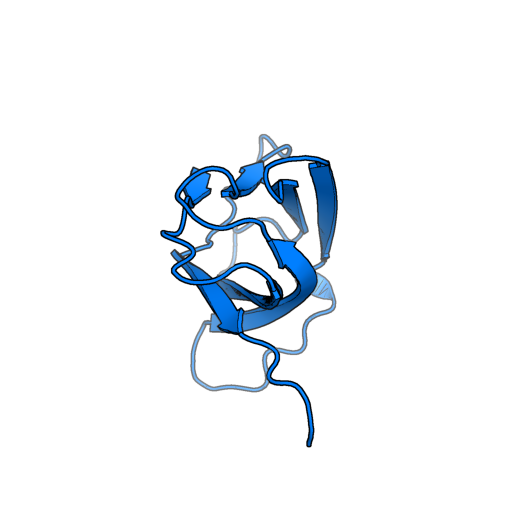RO A C 1
ATOM 659 O O . PRO A 1 85 ? 6.479 4.140 -13.972 1.00 64.50 85 PRO A O 1
ATOM 662 N N . ALA A 1 86 ? 5.186 5.093 -12.408 1.00 66.81 86 ALA A N 1
ATOM 663 C CA . ALA A 1 86 ? 4.866 3.846 -11.722 1.00 66.81 86 ALA A CA 1
ATOM 664 C C . ALA A 1 86 ? 3.599 3.256 -12.350 1.00 66.81 86 ALA A C 1
ATOM 666 O O . ALA A 1 86 ? 2.563 3.923 -12.379 1.00 66.81 86 ALA A O 1
ATOM 667 N N . LEU A 1 87 ? 3.673 2.014 -12.834 1.00 68.56 87 LEU A N 1
ATOM 668 C CA . LEU A 1 87 ? 2.501 1.258 -13.271 1.00 68.56 87 LEU A CA 1
ATOM 669 C C . LEU A 1 87 ? 2.001 0.401 -12.111 1.00 68.56 87 LEU A C 1
ATOM 671 O O . LEU A 1 87 ? 2.522 -0.676 -11.823 1.00 68.56 87 LEU A O 1
ATOM 675 N N . ALA A 1 88 ? 0.980 0.915 -11.442 1.00 69.00 88 ALA A N 1
ATOM 676 C CA . ALA A 1 88 ? 0.179 0.164 -10.498 1.00 69.00 88 ALA A CA 1
ATOM 677 C C . ALA A 1 88 ? -1.273 0.271 -10.940 1.00 69.00 88 ALA A C 1
ATOM 679 O O . ALA A 1 88 ? -1.729 1.359 -11.287 1.00 69.00 88 ALA A O 1
ATOM 680 N N . ASP A 1 89 ? -1.966 -0.857 -10.943 1.00 75.19 89 ASP A N 1
ATOM 681 C CA . ASP A 1 89 ? -3.320 -0.948 -11.497 1.00 75.19 89 ASP A CA 1
ATOM 682 C C . ASP A 1 89 ? -4.368 -1.000 -10.379 1.00 75.19 89 ASP A C 1
ATOM 684 O O . ASP A 1 89 ? -5.390 -0.318 -10.413 1.00 75.19 89 ASP A O 1
ATOM 688 N N . ALA A 1 90 ? -4.069 -1.754 -9.315 1.00 86.44 90 ALA A N 1
ATOM 689 C CA . ALA A 1 90 ? -5.021 -2.029 -8.249 1.00 86.44 90 ALA A CA 1
ATOM 690 C C . ALA A 1 90 ? -4.366 -2.107 -6.865 1.00 86.44 90 ALA A C 1
ATOM 692 O O . ALA A 1 90 ? -3.219 -2.533 -6.714 1.00 86.44 90 ALA A O 1
ATOM 693 N N . ILE A 1 91 ? -5.142 -1.754 -5.837 1.00 90.94 91 ILE A N 1
ATOM 694 C CA . ILE A 1 91 ? -4.827 -2.024 -4.432 1.00 90.94 91 ILE A CA 1
ATOM 695 C C . ILE A 1 91 ? -5.938 -2.889 -3.847 1.00 90.94 91 ILE A C 1
ATOM 697 O O . ILE A 1 91 ? -7.121 -2.566 -3.964 1.00 90.94 91 ILE A O 1
ATOM 701 N N . LEU A 1 92 ? -5.546 -3.982 -3.202 1.00 91.81 92 LEU A N 1
ATOM 702 C CA . LEU A 1 92 ? -6.446 -4.936 -2.575 1.00 91.81 92 LEU A CA 1
ATOM 703 C C . LEU A 1 92 ? -6.379 -4.805 -1.052 1.00 91.81 92 LEU A C 1
ATOM 705 O O . LEU A 1 92 ? -5.298 -4.802 -0.466 1.00 91.81 92 LEU A O 1
ATOM 709 N N . PHE A 1 93 ? -7.552 -4.735 -0.424 1.00 93.31 93 PHE A N 1
ATOM 710 C CA . PHE A 1 93 ? -7.734 -4.674 1.025 1.00 93.31 93 PHE A CA 1
ATOM 711 C C . PHE A 1 93 ? -8.429 -5.960 1.471 1.00 93.31 93 PHE A C 1
ATOM 713 O O . PHE A 1 93 ? -9.618 -6.147 1.210 1.00 93.31 93 PHE A O 1
ATOM 720 N N . ILE A 1 94 ? -7.701 -6.853 2.139 1.00 93.25 94 ILE A N 1
ATOM 721 C CA . ILE A 1 94 ? -8.236 -8.131 2.621 1.00 93.25 94 ILE A CA 1
ATOM 722 C C . ILE A 1 94 ? -8.408 -8.044 4.139 1.00 93.25 94 ILE A C 1
ATOM 724 O O . ILE A 1 94 ? -7.410 -7.814 4.825 1.00 93.25 94 ILE A O 1
ATOM 728 N N . PRO A 1 95 ? -9.617 -8.241 4.696 1.00 91.88 95 PRO A N 1
ATOM 729 C CA . PRO A 1 95 ? -9.786 -8.350 6.140 1.00 91.88 95 PRO A CA 1
ATOM 730 C C . PRO A 1 95 ? -8.876 -9.451 6.693 1.00 91.88 95 PRO A C 1
ATOM 732 O O . PRO A 1 95 ? -8.943 -10.601 6.257 1.00 91.88 95 PRO A O 1
ATOM 735 N N . SER A 1 96 ? -8.031 -9.113 7.660 1.00 82.81 96 SER A N 1
ATOM 736 C CA . SER A 1 96 ? -7.319 -10.113 8.444 1.00 82.81 96 SER A CA 1
ATOM 737 C C . SER A 1 96 ? -8.307 -10.609 9.495 1.00 82.81 96 SER A C 1
ATOM 739 O O . SER A 1 96 ? -8.502 -9.961 10.521 1.00 82.81 96 SER A O 1
ATOM 741 N N . GLY A 1 97 ? -9.015 -11.700 9.200 1.00 69.62 97 GLY A N 1
ATOM 742 C CA . GLY A 1 97 ? -9.882 -12.351 10.181 1.00 69.62 97 GLY A CA 1
ATOM 743 C C . GLY A 1 97 ? -9.112 -12.665 11.468 1.00 69.62 97 GLY A C 1
ATOM 744 O O . GLY A 1 97 ? -7.905 -12.904 11.438 1.00 69.62 97 GLY A O 1
ATOM 745 N N . ILE A 1 98 ? -9.804 -12.643 12.607 1.00 51.25 98 ILE A N 1
ATOM 746 C CA . ILE A 1 98 ? -9.285 -13.245 13.836 1.00 51.25 98 ILE A CA 1
ATOM 747 C C . ILE A 1 98 ? -9.185 -14.757 13.565 1.00 51.25 98 ILE A C 1
ATOM 749 O O . ILE A 1 98 ? -10.222 -15.400 13.439 1.00 51.25 98 ILE A O 1
ATOM 753 N N . GLY A 1 99 ? -7.960 -15.288 13.474 1.00 46.91 99 GLY A N 1
ATOM 754 C CA . GLY A 1 99 ? -7.656 -16.727 13.459 1.00 46.91 99 GLY A CA 1
ATOM 755 C C . GLY A 1 99 ? -7.419 -17.341 12.074 1.00 46.91 99 GLY A C 1
ATOM 756 O O . GLY A 1 99 ? -8.358 -17.520 11.302 1.00 46.91 99 GLY A O 1
ATOM 757 N N . GLU A 1 100 ? -6.160 -17.698 11.803 1.00 36.53 100 GLU A N 1
ATOM 758 C CA . GLU A 1 100 ? -5.841 -19.006 11.205 1.00 36.53 100 GLU A CA 1
ATOM 759 C C . GLU A 1 100 ? -5.889 -20.072 12.308 1.00 36.53 100 GLU A C 1
ATOM 761 O O . GLU A 1 100 ? -5.574 -19.712 13.470 1.00 36.53 100 GLU A O 1
#

Sequence (100 aa):
MKFTPSIKKEGTYKLYVYVVKSNGVTGKINLLISNGKTETEKLIDLNNLDVKGQTEGEWVPLGQYHFAEGNIGFAEIICKDQGAPALADAILFIPSGIGE

Organism: NCBI:txid410659